Protein AF-A0A7S2U0N6-F1 (afdb_monomer_lite)

Structure (mmCIF, N/CA/C/O backbone):
data_AF-A0A7S2U0N6-F1
#
_entry.id   AF-A0A7S2U0N6-F1
#
loop_
_atom_site.group_PDB
_atom_site.id
_atom_site.type_symbol
_atom_site.label_atom_id
_atom_site.label_alt_id
_atom_site.label_comp_id
_atom_site.label_asym_id
_atom_site.label_entity_id
_atom_site.label_seq_id
_atom_site.pdbx_PDB_ins_code
_atom_site.Cartn_x
_atom_site.Cartn_y
_atom_site.Cartn_z
_atom_site.occupancy
_atom_site.B_iso_or_equiv
_atom_site.auth_seq_id
_atom_site.auth_comp_id
_atom_site.auth_asym_id
_atom_site.auth_atom_id
_atom_site.pdbx_PDB_model_num
ATOM 1 N N . MET A 1 1 ? 0.070 28.328 -11.092 1.00 42.81 1 MET A N 1
ATOM 2 C CA . MET A 1 1 ? -1.339 28.151 -11.495 1.00 42.81 1 MET A CA 1
ATOM 3 C C . MET A 1 1 ? -1.601 26.662 -11.380 1.00 42.81 1 MET A C 1
ATOM 5 O O . MET A 1 1 ? -0.904 25.916 -12.048 1.00 42.81 1 MET A O 1
ATOM 9 N N . PHE A 1 2 ? -2.421 26.219 -10.424 1.00 44.59 2 PHE A N 1
ATOM 10 C CA . PHE A 1 2 ? -2.724 24.791 -10.281 1.00 44.59 2 PHE A CA 1
ATOM 11 C C . PHE A 1 2 ? -3.705 24.404 -11.387 1.00 44.59 2 PHE A C 1
ATOM 13 O O . PHE A 1 2 ? -4.768 25.014 -11.491 1.00 44.59 2 PHE A O 1
ATOM 20 N N . ASP A 1 3 ? -3.336 23.441 -12.229 1.00 50.06 3 ASP A N 1
ATOM 21 C CA . ASP A 1 3 ? -4.208 22.964 -13.302 1.00 50.06 3 ASP A CA 1
ATOM 22 C C . ASP A 1 3 ? -5.457 22.307 -12.710 1.00 50.06 3 ASP A C 1
ATOM 24 O O . ASP A 1 3 ? -5.373 21.581 -11.717 1.00 50.06 3 ASP A O 1
ATOM 28 N N . LEU A 1 4 ? -6.621 22.524 -13.327 1.00 46.44 4 LEU A N 1
ATOM 29 C CA . LEU A 1 4 ? -7.905 21.965 -12.877 1.00 46.44 4 LEU A CA 1
ATOM 30 C C . LEU A 1 4 ? -7.845 20.447 -12.634 1.00 46.44 4 LEU A C 1
ATOM 32 O O . LEU A 1 4 ? -8.459 19.953 -11.694 1.00 46.44 4 LEU A O 1
ATOM 36 N N . ILE A 1 5 ? -7.053 19.732 -13.438 1.00 53.03 5 ILE 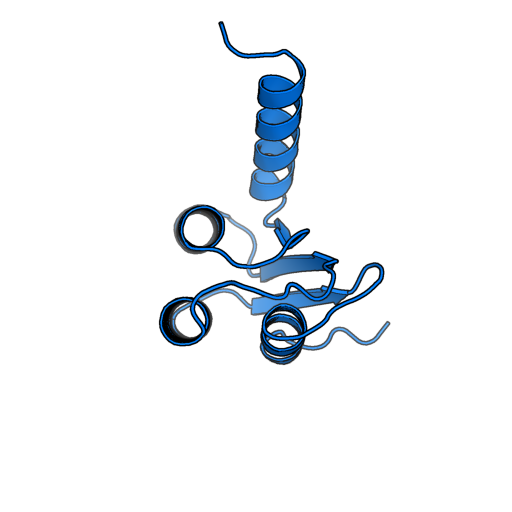A N 1
ATOM 37 C CA . ILE A 1 5 ? -6.815 18.287 -13.314 1.00 53.03 5 ILE A CA 1
ATOM 38 C C . ILE A 1 5 ? -6.153 17.957 -11.969 1.00 53.03 5 ILE A C 1
ATOM 40 O O . ILE A 1 5 ? -6.567 17.021 -11.288 1.00 53.03 5 ILE A O 1
ATOM 44 N N . SER A 1 6 ? -5.173 18.761 -11.542 1.00 48.31 6 SER A N 1
ATOM 45 C CA . SER A 1 6 ? -4.496 18.575 -10.255 1.00 48.31 6 SER A CA 1
ATOM 46 C C . SER A 1 6 ? -5.445 18.800 -9.075 1.00 48.31 6 SER A C 1
ATOM 48 O O . SER A 1 6 ? -5.449 18.011 -8.137 1.00 48.31 6 SER A O 1
ATOM 50 N N . ILE A 1 7 ? -6.328 19.801 -9.154 1.00 51.72 7 ILE A N 1
ATOM 51 C CA . ILE A 1 7 ? -7.337 20.070 -8.116 1.00 51.72 7 ILE A CA 1
ATOM 52 C C . ILE A 1 7 ? -8.352 18.922 -8.036 1.00 51.72 7 ILE A C 1
ATOM 54 O O . ILE A 1 7 ? -8.732 18.505 -6.942 1.00 51.72 7 ILE A O 1
ATOM 58 N N . GLN A 1 8 ? -8.765 18.381 -9.183 1.00 50.00 8 GLN A N 1
ATOM 59 C CA . GLN A 1 8 ? -9.722 17.278 -9.253 1.00 50.00 8 GLN A CA 1
ATOM 60 C C . GLN A 1 8 ? -9.142 15.974 -8.680 1.00 50.00 8 GLN A C 1
ATOM 62 O O . GLN A 1 8 ? -9.835 15.278 -7.937 1.00 50.00 8 GLN A O 1
ATOM 67 N N . MET A 1 9 ? -7.862 15.684 -8.949 1.00 54.88 9 MET A N 1
ATOM 68 C CA . MET A 1 9 ? -7.141 14.552 -8.351 1.00 54.88 9 MET A CA 1
ATOM 69 C C . MET A 1 9 ? -7.026 14.687 -6.828 1.00 54.88 9 MET A C 1
ATOM 71 O O . MET A 1 9 ? -7.330 13.741 -6.107 1.00 54.88 9 MET A O 1
ATOM 75 N N . TRP A 1 10 ? -6.684 15.876 -6.323 1.00 57.47 10 TRP A N 1
ATOM 76 C CA . TRP A 1 10 ? -6.591 16.120 -4.878 1.00 57.47 10 TRP A CA 1
ATOM 77 C C . TRP A 1 10 ? -7.936 15.944 -4.166 1.00 57.47 10 TRP A C 1
ATOM 79 O O . TRP A 1 10 ? -7.991 15.375 -3.074 1.00 57.47 10 TRP A O 1
ATOM 89 N N . PHE A 1 11 ? -9.033 16.399 -4.780 1.00 54.53 11 PHE A N 1
ATOM 90 C CA . PHE A 1 11 ? -10.378 16.220 -4.228 1.00 54.53 11 PHE A CA 1
ATOM 91 C C . PHE A 1 11 ? -10.783 14.744 -4.175 1.00 54.53 11 PHE A C 1
ATOM 93 O O . PHE A 1 11 ? -11.332 14.286 -3.172 1.00 54.53 11 PHE A O 1
ATOM 100 N N . HIS A 1 12 ? -10.489 13.998 -5.240 1.00 58.28 12 HIS A N 1
ATOM 101 C CA . HIS A 1 12 ? -10.751 12.565 -5.319 1.00 58.28 12 HIS A CA 1
ATOM 102 C C . HIS A 1 12 ? -9.992 11.799 -4.225 1.00 58.28 12 HIS A C 1
ATOM 104 O O . HIS A 1 12 ? -10.604 11.040 -3.471 1.00 58.28 12 HIS A O 1
ATOM 110 N N . ASP A 1 13 ? -8.695 12.073 -4.066 1.00 60.97 13 ASP A N 1
ATOM 111 C CA . ASP A 1 13 ? -7.861 11.441 -3.041 1.00 60.97 13 ASP A CA 1
ATOM 112 C C . ASP A 1 13 ? -8.336 11.787 -1.622 1.00 60.97 13 ASP A C 1
ATOM 114 O O . ASP A 1 13 ? -8.395 10.913 -0.756 1.00 60.97 13 ASP A O 1
ATOM 118 N N . SER A 1 14 ? -8.774 13.030 -1.396 1.00 61.75 14 SER A N 1
ATOM 119 C CA . SER A 1 14 ? -9.311 13.478 -0.102 1.00 61.75 14 SER A CA 1
ATOM 120 C C . SER A 1 14 ? -10.573 12.704 0.304 1.00 61.75 14 SER A C 1
ATOM 122 O O . SER A 1 14 ? -10.657 12.191 1.421 1.00 61.75 14 SER A O 1
ATOM 124 N N . ILE A 1 15 ? -11.534 12.543 -0.614 1.00 61.84 15 ILE A N 1
ATOM 125 C CA . ILE A 1 15 ? -12.791 11.806 -0.369 1.00 61.84 15 ILE A CA 1
ATOM 126 C C . ILE A 1 15 ? -12.519 10.324 -0.066 1.00 61.84 15 ILE A C 1
ATOM 128 O O . ILE A 1 15 ? -13.201 9.690 0.743 1.00 61.84 15 ILE A O 1
ATOM 132 N N . ILE A 1 16 ? -11.519 9.744 -0.723 1.00 62.47 16 ILE A N 1
ATOM 133 C CA . ILE A 1 16 ? -11.139 8.339 -0.557 1.00 62.47 16 ILE A CA 1
ATOM 134 C C . ILE A 1 16 ? -10.483 8.112 0.808 1.00 62.47 16 ILE A C 1
ATOM 136 O O . ILE A 1 16 ? -10.812 7.136 1.494 1.00 62.47 16 ILE A O 1
ATOM 140 N N . ILE A 1 17 ? -9.622 9.035 1.236 1.00 73.12 17 ILE A N 1
ATOM 141 C CA . ILE A 1 17 ? -9.015 9.015 2.568 1.00 73.12 17 ILE A CA 1
ATOM 142 C C . ILE A 1 17 ? -10.104 9.119 3.648 1.00 73.12 17 ILE A C 1
ATOM 144 O O . ILE A 1 17 ? -10.092 8.343 4.604 1.00 73.12 17 ILE A O 1
ATOM 148 N N . GLU A 1 18 ? -11.123 9.967 3.484 1.00 69.56 18 GLU A N 1
ATOM 149 C CA . GLU A 1 18 ? -12.257 10.012 4.427 1.00 69.56 18 GLU A CA 1
ATOM 150 C C . GLU A 1 18 ? -12.974 8.656 4.558 1.00 69.56 18 GLU A C 1
ATOM 152 O O . GLU A 1 18 ? -13.405 8.265 5.646 1.00 69.56 18 GLU A O 1
ATOM 157 N N . ARG A 1 19 ? -13.019 7.867 3.479 1.00 77.44 19 ARG A N 1
ATOM 158 C CA . ARG A 1 19 ? -13.567 6.498 3.470 1.00 77.44 19 ARG A CA 1
ATOM 159 C C . ARG A 1 19 ? -12.579 5.427 3.938 1.00 77.44 19 ARG A C 1
ATOM 161 O O . ARG A 1 19 ? -12.859 4.237 3.807 1.00 77.44 19 ARG A O 1
ATOM 168 N N . SER A 1 20 ? -11.437 5.815 4.508 1.00 86.56 20 SER A N 1
ATOM 169 C 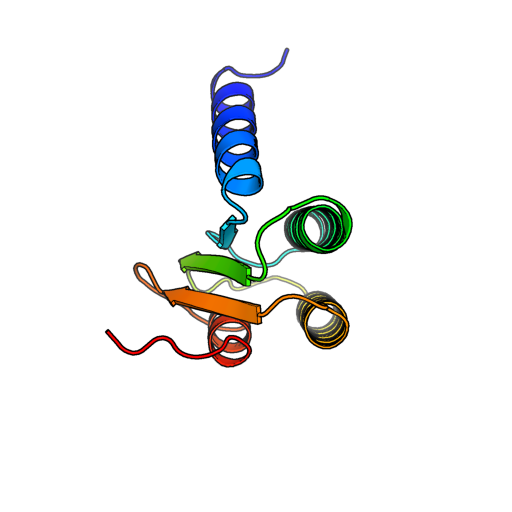CA . SER A 1 20 ? -10.353 4.905 4.918 1.00 86.56 20 SER A CA 1
ATOM 170 C C . SER A 1 20 ? -9.890 3.989 3.795 1.00 86.56 20 SER A C 1
ATOM 172 O O . SER A 1 20 ? -9.657 2.796 3.992 1.00 86.56 20 SER A O 1
ATOM 174 N N . SER A 1 21 ? -9.817 4.556 2.600 1.00 89.31 21 SER A N 1
ATOM 175 C CA . SER A 1 21 ? -9.371 3.870 1.402 1.00 89.31 21 SER A CA 1
ATOM 176 C C . SER A 1 21 ? -8.101 4.535 0.868 1.00 89.31 21 SER A C 1
ATOM 178 O O . SER A 1 21 ? -7.833 5.698 1.159 1.00 89.31 21 SER A O 1
ATOM 180 N N . ILE A 1 22 ? -7.300 3.790 0.113 1.00 88.62 22 ILE A N 1
ATOM 181 C CA . ILE A 1 22 ? -6.111 4.260 -0.601 1.00 88.62 22 ILE A CA 1
ATOM 182 C C . ILE A 1 22 ? -6.118 3.579 -1.971 1.00 88.62 22 ILE A C 1
ATOM 184 O O . ILE A 1 22 ? -6.228 2.356 -2.049 1.00 88.62 22 ILE A O 1
ATOM 188 N N . PHE A 1 23 ? -5.997 4.349 -3.052 1.00 85.62 23 PHE A N 1
ATOM 189 C CA . PHE A 1 23 ? -5.781 3.792 -4.388 1.00 85.62 23 PHE A CA 1
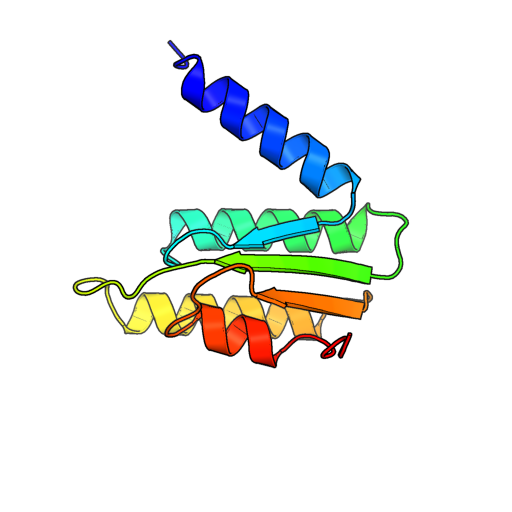ATOM 190 C C . PHE A 1 23 ? -4.285 3.738 -4.686 1.00 85.62 23 PHE A C 1
ATOM 192 O O . PHE A 1 23 ? -3.588 4.746 -4.584 1.00 85.62 23 PHE A O 1
ATOM 199 N N . VAL A 1 24 ? -3.818 2.554 -5.068 1.00 85.38 24 VAL A N 1
ATOM 200 C CA . VAL A 1 24 ? -2.477 2.273 -5.577 1.00 85.38 24 VAL A CA 1
ATOM 201 C C . VAL A 1 24 ? -2.629 2.049 -7.076 1.00 85.38 24 VAL A C 1
ATOM 203 O O . VAL A 1 24 ? -2.888 0.929 -7.500 1.00 85.38 24 VAL A O 1
ATOM 206 N N . SER A 1 25 ? -2.584 3.131 -7.855 1.00 76.00 25 SER A N 1
ATOM 207 C CA . SER A 1 25 ? -2.972 3.149 -9.275 1.00 76.00 25 SER A CA 1
ATOM 208 C C . SER A 1 25 ? -1.786 3.213 -10.256 1.00 76.00 25 SER A C 1
ATOM 210 O O . SER A 1 25 ? -1.978 3.413 -11.454 1.00 76.00 25 SER A O 1
ATOM 212 N N . SER A 1 26 ? -0.554 3.166 -9.750 1.00 70.25 26 SER A N 1
ATOM 213 C CA . SER A 1 26 ? 0.664 3.417 -10.524 1.00 70.25 26 SER A CA 1
ATOM 214 C C . SER A 1 26 ? 1.865 2.707 -9.903 1.00 70.25 26 SER A C 1
ATOM 216 O O . SER A 1 26 ? 1.801 2.223 -8.772 1.00 70.25 26 SER A O 1
ATOM 218 N N . TYR A 1 27 ? 2.977 2.701 -10.635 1.00 70.12 27 TYR A N 1
ATOM 219 C CA . TYR A 1 27 ? 4.283 2.271 -10.147 1.00 70.12 27 TYR A CA 1
ATOM 220 C C . TYR A 1 27 ? 4.712 3.060 -8.898 1.00 70.12 27 TYR A C 1
ATOM 222 O O . TYR A 1 27 ? 4.435 4.255 -8.752 1.00 70.12 27 TYR A O 1
ATOM 230 N N . ILE A 1 28 ? 5.423 2.382 -8.001 1.00 73.75 28 ILE A N 1
ATOM 231 C CA . ILE A 1 28 ? 5.805 2.902 -6.685 1.00 73.75 28 ILE A CA 1
ATOM 232 C C . ILE A 1 28 ? 7.168 3.591 -6.779 1.00 73.75 28 ILE A C 1
ATOM 234 O O . ILE A 1 28 ? 8.203 3.026 -6.433 1.00 73.75 28 ILE A O 1
ATOM 238 N N . ASN A 1 29 ? 7.171 4.834 -7.265 1.00 76.81 29 ASN A N 1
ATOM 239 C CA . ASN A 1 29 ? 8.358 5.688 -7.192 1.00 76.81 29 ASN A CA 1
ATOM 240 C C . ASN A 1 29 ? 8.452 6.424 -5.856 1.00 76.81 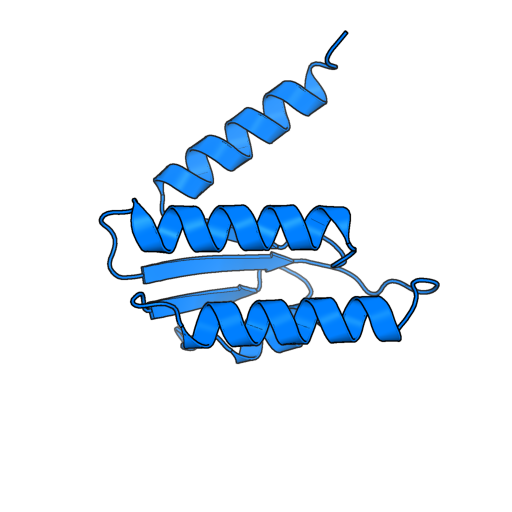29 ASN A C 1
ATOM 242 O O . ASN A 1 29 ? 7.537 6.381 -5.035 1.00 76.81 29 ASN A O 1
ATOM 246 N N . ASP A 1 30 ? 9.546 7.149 -5.647 1.00 81.19 30 ASP A N 1
ATOM 247 C CA . ASP A 1 30 ? 9.828 7.825 -4.379 1.00 81.19 30 ASP A CA 1
ATOM 248 C C . ASP A 1 30 ? 8.738 8.828 -3.966 1.00 81.19 30 ASP A C 1
ATOM 250 O O . ASP A 1 30 ? 8.293 8.847 -2.817 1.00 81.19 30 ASP A O 1
ATOM 254 N N . THR A 1 31 ? 8.256 9.643 -4.908 1.00 83.31 31 THR A N 1
ATOM 255 C CA . THR A 1 31 ? 7.205 10.633 -4.641 1.00 83.31 31 THR A CA 1
ATOM 256 C C . THR A 1 31 ? 5.887 9.959 -4.275 1.00 83.31 31 THR A C 1
ATOM 258 O O . THR A 1 31 ? 5.255 10.335 -3.286 1.00 83.31 31 THR A O 1
ATOM 261 N N . TYR A 1 32 ? 5.485 8.944 -5.038 1.00 81.06 32 TYR A N 1
ATOM 262 C CA . TYR A 1 32 ? 4.238 8.229 -4.810 1.00 81.06 32 TYR A CA 1
ATOM 263 C C . TYR A 1 32 ? 4.287 7.399 -3.525 1.00 81.06 32 TYR A C 1
ATOM 265 O O . TYR A 1 32 ? 3.330 7.395 -2.757 1.00 81.06 32 TYR A O 1
ATOM 273 N N . SER A 1 33 ? 5.438 6.798 -3.219 1.00 85.19 33 SER A N 1
ATOM 274 C CA . SER A 1 33 ? 5.684 6.082 -1.962 1.00 85.19 33 SER A CA 1
ATOM 275 C C . SER A 1 33 ? 5.458 6.983 -0.757 1.00 85.19 33 SER A C 1
ATOM 277 O O . SER A 1 33 ? 4.685 6.644 0.134 1.00 85.19 33 SER A O 1
ATOM 279 N N . ARG A 1 34 ? 6.053 8.182 -0.750 1.00 86.81 34 ARG A N 1
ATOM 280 C CA . ARG A 1 34 ? 5.872 9.147 0.348 1.00 86.81 34 ARG A CA 1
ATOM 281 C C . ARG A 1 34 ? 4.412 9.560 0.517 1.00 86.81 34 ARG A C 1
ATOM 283 O O . ARG A 1 34 ? 3.955 9.717 1.650 1.00 86.81 34 ARG A O 1
ATOM 290 N N . PHE A 1 35 ? 3.679 9.709 -0.586 1.00 85.94 35 PHE A N 1
ATOM 291 C CA . PHE A 1 35 ? 2.244 9.981 -0.548 1.00 85.94 35 PHE A CA 1
ATOM 292 C C . PHE A 1 35 ? 1.463 8.814 0.076 1.00 85.94 35 PHE A C 1
ATOM 294 O O . PHE A 1 35 ? 0.691 9.025 1.013 1.00 85.94 35 PHE A O 1
ATOM 301 N N . LEU A 1 36 ? 1.726 7.577 -0.357 1.00 86.75 36 LEU A N 1
ATOM 302 C CA . LEU A 1 36 ? 1.111 6.374 0.211 1.00 86.75 36 LEU A CA 1
ATOM 303 C C . LEU A 1 36 ? 1.413 6.226 1.709 1.00 86.75 36 LEU A C 1
ATOM 305 O O . LEU A 1 36 ? 0.501 5.948 2.488 1.00 86.75 36 LEU A O 1
ATOM 309 N N . PHE A 1 37 ? 2.658 6.467 2.131 1.00 90.00 37 PHE A N 1
ATOM 310 C CA . PHE A 1 37 ? 3.061 6.400 3.541 1.00 90.00 37 PHE A CA 1
ATOM 311 C C . PHE A 1 37 ? 2.320 7.441 4.372 1.00 90.00 37 PHE A C 1
ATOM 313 O O . PHE A 1 37 ? 1.787 7.121 5.433 1.00 90.00 37 PHE A O 1
ATOM 320 N N . SER A 1 38 ? 2.233 8.673 3.868 1.00 89.25 38 SER A N 1
ATOM 321 C CA . SER A 1 38 ? 1.538 9.768 4.550 1.00 89.25 38 SER A CA 1
ATOM 322 C C . SER A 1 38 ? 0.056 9.450 4.740 1.00 89.25 38 SER A C 1
ATOM 324 O O . SER A 1 38 ? -0.468 9.610 5.843 1.00 89.25 38 SER A O 1
ATOM 326 N N . ASN A 1 39 ? -0.603 8.913 3.710 1.00 89.00 39 ASN A N 1
ATOM 327 C CA . ASN A 1 39 ? -2.005 8.505 3.790 1.00 89.00 39 ASN A CA 1
ATOM 328 C C . ASN A 1 39 ? -2.203 7.344 4.767 1.00 89.00 39 ASN A C 1
ATOM 330 O O . ASN A 1 39 ? -3.119 7.377 5.586 1.00 89.00 39 ASN A O 1
ATOM 334 N N . LEU A 1 40 ? -1.329 6.336 4.734 1.00 89.88 40 LEU A N 1
ATOM 335 C CA . LEU A 1 40 ? -1.392 5.203 5.654 1.00 89.88 40 LEU A CA 1
ATOM 336 C C . LEU A 1 40 ? -1.217 5.650 7.112 1.00 89.88 40 LEU A C 1
ATOM 338 O O . LEU A 1 40 ? -1.979 5.223 7.980 1.00 89.88 40 LEU A O 1
ATOM 342 N N . ILE A 1 41 ? -0.251 6.527 7.391 1.00 90.88 41 ILE A N 1
ATOM 343 C CA . ILE A 1 41 ? -0.022 7.087 8.730 1.00 90.88 41 ILE A CA 1
ATOM 344 C C . ILE A 1 41 ? -1.236 7.910 9.173 1.00 90.88 41 ILE A C 1
ATOM 346 O O . ILE A 1 41 ? -1.752 7.699 10.272 1.00 90.88 41 ILE A O 1
ATOM 350 N N . TYR A 1 42 ? -1.741 8.792 8.306 1.00 90.38 42 TYR A N 1
ATOM 351 C CA . TYR A 1 42 ? -2.930 9.593 8.583 1.00 90.38 42 TYR A CA 1
ATOM 352 C C . TYR A 1 42 ? -4.128 8.708 8.946 1.00 90.38 42 TYR A C 1
ATOM 354 O O . TYR A 1 42 ? -4.755 8.896 9.989 1.00 90.38 42 TYR A O 1
ATOM 362 N N . LEU A 1 43 ? -4.421 7.693 8.132 1.00 90.69 43 LEU A N 1
ATOM 363 C CA . LEU A 1 43 ? -5.537 6.784 8.375 1.00 90.69 43 LEU A CA 1
ATOM 364 C C . LEU A 1 43 ? -5.351 5.960 9.647 1.00 90.69 43 LEU A C 1
ATOM 366 O O . LEU A 1 43 ? -6.325 5.711 10.358 1.00 90.69 43 LEU A O 1
ATOM 370 N N . ASN A 1 44 ? -4.123 5.558 9.967 1.00 89.12 44 ASN A N 1
ATOM 371 C CA . ASN A 1 44 ? -3.828 4.855 11.210 1.00 89.12 44 ASN A CA 1
ATOM 372 C C . ASN A 1 44 ? -4.119 5.699 12.454 1.00 89.12 44 ASN A C 1
ATOM 374 O O . ASN A 1 44 ? -4.644 5.163 13.428 1.00 89.12 44 ASN A O 1
ATOM 378 N N . ILE A 1 45 ? -3.811 6.995 12.412 1.00 89.50 45 ILE A N 1
ATOM 379 C CA . ILE A 1 45 ? -3.957 7.896 13.562 1.00 89.50 45 ILE A CA 1
ATOM 380 C C . ILE A 1 45 ? -5.385 8.442 13.675 1.00 89.50 45 ILE A C 1
ATOM 382 O O . ILE A 1 45 ? -5.946 8.463 14.768 1.00 89.50 45 ILE A O 1
ATOM 386 N N . PHE A 1 46 ? -5.975 8.887 12.563 1.00 88.25 46 PHE A N 1
ATOM 387 C CA . PHE A 1 46 ? -7.161 9.748 12.594 1.00 88.25 46 PHE A CA 1
ATOM 388 C C . PHE A 1 46 ? -8.454 9.079 12.138 1.00 88.25 46 PHE A C 1
ATOM 390 O O . PHE A 1 46 ? -9.534 9.501 12.557 1.00 88.25 46 PHE A O 1
ATOM 397 N N . SER A 1 47 ? -8.396 8.046 11.291 1.00 86.75 47 SER A N 1
ATOM 398 C CA . SER A 1 47 ? -9.634 7.398 10.849 1.00 86.75 47 SER A CA 1
ATOM 399 C C . SER A 1 47 ? -10.315 6.673 12.019 1.00 86.75 47 SER A C 1
ATOM 401 O O . SER A 1 47 ? -9.660 6.095 12.888 1.00 86.75 47 SER A O 1
ATOM 403 N N . LYS A 1 48 ? -11.649 6.653 12.025 1.00 87.81 48 LYS A N 1
ATOM 404 C CA . LYS A 1 48 ? -12.443 5.894 13.007 1.00 87.81 48 LYS A CA 1
ATOM 405 C C . LYS A 1 48 ? -12.655 4.432 12.607 1.00 87.81 48 LYS A C 1
ATOM 407 O O . LYS A 1 48 ? -13.049 3.624 13.442 1.00 87.81 48 LYS A O 1
ATOM 412 N N . ASN A 1 49 ? -12.385 4.079 11.350 1.00 88.56 49 ASN A N 1
ATOM 413 C CA . ASN A 1 49 ? -12.581 2.721 10.854 1.00 88.56 49 ASN A CA 1
ATOM 414 C C . ASN A 1 49 ? -11.498 1.789 11.406 1.00 88.56 49 ASN A C 1
ATOM 416 O O . ASN A 1 49 ? -10.334 2.170 11.518 1.00 88.56 49 ASN A O 1
ATOM 420 N N . ASN A 1 50 ? -11.858 0.547 11.717 1.00 89.75 50 ASN A N 1
ATOM 421 C CA . ASN A 1 50 ? -10.910 -0.473 12.179 1.00 89.75 50 ASN A CA 1
ATOM 422 C C . ASN A 1 50 ? -10.148 -1.157 11.029 1.00 89.75 50 ASN A C 1
ATOM 424 O O . ASN A 1 50 ? -9.344 -2.056 11.275 1.00 89.75 50 ASN A O 1
ATOM 428 N N . TYR A 1 51 ? -10.398 -0.741 9.786 1.00 90.94 51 TYR A N 1
ATOM 429 C CA . TYR A 1 51 ? -9.705 -1.221 8.601 1.00 90.94 51 TYR A CA 1
ATOM 430 C C . TYR A 1 51 ? -9.306 -0.073 7.671 1.00 90.94 51 TYR A C 1
ATOM 432 O O . TYR A 1 51 ? -9.900 1.008 7.702 1.00 90.94 51 TYR A O 1
ATOM 440 N N . ILE A 1 52 ? -8.310 -0.342 6.830 1.00 91.69 52 ILE A N 1
ATOM 441 C CA . ILE A 1 52 ? -7.897 0.482 5.695 1.00 91.69 52 ILE A CA 1
ATOM 442 C C . ILE A 1 52 ? -8.012 -0.380 4.442 1.00 91.69 52 ILE A C 1
ATOM 444 O O . ILE A 1 52 ? -7.562 -1.526 4.432 1.00 91.69 52 ILE A O 1
ATOM 448 N N . THR A 1 53 ? -8.634 0.159 3.399 1.00 91.38 53 THR A N 1
ATOM 449 C CA . THR A 1 53 ? -8.834 -0.552 2.133 1.00 91.38 53 THR A CA 1
ATOM 450 C C . THR A 1 53 ? -7.871 -0.041 1.077 1.00 91.38 53 THR A C 1
ATOM 452 O O . THR A 1 53 ? -7.857 1.146 0.779 1.00 91.38 53 THR A O 1
ATOM 455 N N . PHE A 1 54 ? -7.098 -0.933 0.482 1.00 89.69 54 PHE A N 1
ATOM 456 C CA . PHE A 1 54 ? -6.234 -0.652 -0.649 1.00 89.69 54 PHE A CA 1
ATOM 457 C C . PHE A 1 54 ? -6.887 -1.151 -1.933 1.00 89.69 54 PHE A C 1
ATOM 459 O O . PHE A 1 54 ? -7.210 -2.332 -2.052 1.00 89.69 54 PHE A O 1
ATOM 466 N N . PHE A 1 55 ? -7.053 -0.255 -2.898 1.00 88.38 55 PHE A N 1
ATOM 467 C CA . PHE A 1 55 ? -7.475 -0.584 -4.255 1.00 88.38 55 PHE A CA 1
ATOM 468 C C . PHE A 1 55 ? -6.254 -0.575 -5.162 1.00 88.38 55 PHE A C 1
ATOM 470 O O . PHE A 1 55 ? -5.591 0.449 -5.286 1.00 88.38 55 PHE A O 1
ATOM 477 N N . LEU A 1 56 ? -5.936 -1.715 -5.759 1.00 87.94 56 LEU A N 1
ATOM 478 C CA . LEU A 1 56 ? -4.683 -1.949 -6.463 1.00 87.94 56 LEU A CA 1
ATOM 479 C C . LEU A 1 56 ? -4.930 -2.026 -7.963 1.00 87.94 56 LEU A C 1
ATOM 481 O O . LEU A 1 56 ? -5.749 -2.822 -8.418 1.00 87.94 56 LEU A O 1
ATOM 485 N N . ASN A 1 57 ? -4.210 -1.211 -8.716 1.00 84.62 57 ASN A N 1
ATOM 486 C CA . ASN A 1 57 ? -4.194 -1.217 -10.166 1.00 84.62 57 ASN A CA 1
ATOM 487 C C . ASN A 1 57 ? -2.852 -0.650 -10.636 1.00 84.62 57 ASN A C 1
ATOM 489 O O . ASN A 1 57 ? -2.571 0.514 -10.412 1.00 84.62 57 ASN A O 1
ATOM 493 N N . GLY A 1 58 ? -2.000 -1.408 -11.301 1.00 75.88 58 GLY A N 1
ATOM 494 C CA . GLY A 1 58 ? -0.817 -0.810 -11.906 1.00 75.88 58 GLY A CA 1
ATOM 495 C C . GLY A 1 58 ? -0.068 -1.762 -12.811 1.00 75.88 58 GLY A C 1
ATOM 496 O O . GLY A 1 58 ? -0.113 -2.979 -12.637 1.00 75.88 58 GLY A O 1
ATOM 497 N N . GLY A 1 59 ? 0.574 -1.168 -13.814 1.00 70.06 59 GLY A N 1
ATOM 498 C CA . GLY A 1 59 ? 1.350 -1.867 -14.831 1.00 70.06 59 GLY A CA 1
ATOM 499 C C . GLY A 1 59 ? 2.814 -2.051 -14.446 1.00 70.06 59 GLY A C 1
ATOM 500 O O . GLY A 1 59 ? 3.314 -1.404 -13.523 1.00 70.06 59 GLY A O 1
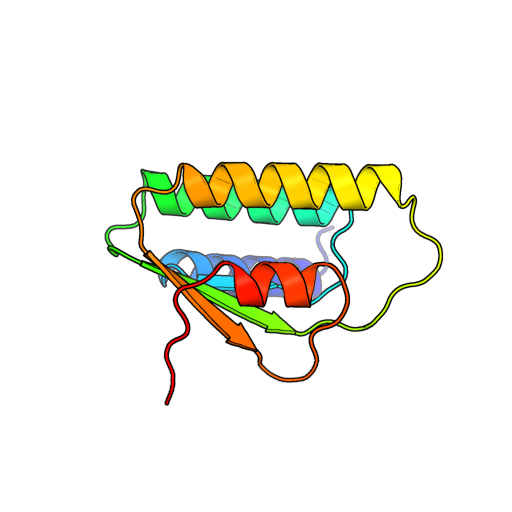ATOM 501 N N . GLU A 1 60 ? 3.495 -2.911 -15.201 1.00 68.69 60 GLU A N 1
ATOM 502 C CA . GLU A 1 60 ? 4.953 -3.031 -15.172 1.00 68.69 60 GLU A CA 1
ATOM 503 C C . GLU A 1 60 ? 5.604 -1.689 -15.519 1.00 68.69 60 GLU A C 1
ATOM 505 O O . GLU A 1 60 ? 5.115 -0.931 -16.366 1.00 68.69 60 GLU A O 1
ATOM 510 N N . LYS A 1 61 ? 6.728 -1.390 -14.865 1.00 68.06 61 LYS A N 1
ATOM 511 C CA . LYS A 1 61 ? 7.555 -0.248 -15.241 1.00 68.06 61 LYS A CA 1
ATOM 512 C C . LYS A 1 61 ? 9.029 -0.616 -15.252 1.00 68.06 61 LYS A C 1
ATOM 514 O O . LYS A 1 61 ? 9.637 -0.865 -14.209 1.00 68.06 61 LYS A O 1
ATOM 519 N N . ASP A 1 62 ? 9.602 -0.506 -16.442 1.00 62.16 62 ASP A N 1
ATOM 520 C CA . ASP A 1 62 ? 11.035 -0.604 -16.671 1.00 62.16 62 ASP A CA 1
ATOM 521 C C . ASP A 1 62 ? 11.745 0.734 -16.403 1.00 62.16 62 ASP A C 1
ATOM 523 O O . ASP A 1 62 ? 11.210 1.818 -16.650 1.00 62.16 62 ASP A O 1
ATOM 527 N N . GLY A 1 63 ? 12.985 0.661 -15.909 1.00 66.81 63 GLY A N 1
ATOM 528 C CA . GLY A 1 63 ? 13.917 1.797 -15.886 1.00 66.81 63 GLY A CA 1
ATOM 529 C C . GLY A 1 63 ? 14.039 2.590 -14.578 1.00 66.81 63 GLY A C 1
ATOM 530 O O . GLY A 1 63 ? 14.816 3.542 -14.537 1.00 66.81 63 GLY A O 1
ATOM 531 N N . GLU A 1 64 ? 13.339 2.222 -13.499 1.00 69.44 64 GLU A N 1
ATOM 532 C CA . GLU A 1 64 ? 13.588 2.799 -12.164 1.00 69.44 64 GLU A CA 1
ATOM 533 C C . GLU A 1 64 ? 14.637 2.024 -11.356 1.00 69.44 64 GLU A C 1
ATOM 535 O O . GLU A 1 64 ? 14.841 0.824 -11.540 1.00 69.44 64 GLU A O 1
ATOM 540 N N . ASN A 1 65 ? 15.307 2.725 -10.433 1.00 81.38 65 ASN A N 1
ATOM 541 C CA . ASN A 1 65 ? 16.331 2.140 -9.571 1.00 81.38 65 ASN A CA 1
ATOM 542 C C . ASN A 1 65 ? 15.719 1.068 -8.652 1.00 81.38 65 ASN A C 1
ATOM 544 O O . ASN A 1 65 ? 14.952 1.379 -7.738 1.00 81.38 65 ASN A O 1
ATOM 548 N N . GLN A 1 66 ? 16.110 -0.188 -8.874 1.00 81.25 66 GLN A N 1
ATOM 549 C CA . GLN A 1 66 ? 15.631 -1.348 -8.120 1.00 81.25 66 GLN A CA 1
ATOM 550 C C . GLN A 1 66 ? 15.875 -1.224 -6.609 1.00 81.25 66 GLN A C 1
ATOM 552 O O . GLN A 1 66 ? 15.032 -1.645 -5.822 1.00 81.25 66 GLN A O 1
ATOM 557 N N . ILE A 1 67 ? 16.982 -0.600 -6.187 1.00 85.69 67 ILE A N 1
ATOM 558 C CA . ILE A 1 67 ? 17.304 -0.415 -4.762 1.00 85.69 67 ILE A CA 1
ATOM 559 C C . ILE A 1 67 ? 16.285 0.521 -4.106 1.00 85.69 67 ILE A C 1
ATOM 561 O O . ILE A 1 67 ? 15.782 0.240 -3.021 1.00 85.69 67 ILE A O 1
ATOM 565 N N . THR A 1 68 ? 15.950 1.625 -4.773 1.00 82.88 68 THR A N 1
ATOM 566 C CA . THR A 1 68 ? 14.954 2.582 -4.277 1.00 82.88 68 THR A CA 1
ATOM 567 C C . THR A 1 68 ? 13.572 1.938 -4.189 1.00 82.88 68 THR A C 1
ATOM 569 O O . THR A 1 68 ? 12.914 2.053 -3.157 1.00 82.88 68 THR A O 1
ATOM 572 N N . ARG A 1 69 ? 13.159 1.201 -5.230 1.00 81.50 69 ARG A N 1
ATOM 573 C CA . ARG A 1 69 ? 11.889 0.455 -5.244 1.00 81.50 69 ARG A CA 1
ATOM 574 C C . ARG A 1 69 ? 11.807 -0.537 -4.081 1.00 81.50 69 ARG A C 1
ATOM 576 O O . ARG A 1 69 ? 10.828 -0.531 -3.338 1.00 81.50 69 ARG A O 1
ATOM 583 N N . PHE A 1 70 ? 12.868 -1.316 -3.867 1.00 84.94 70 PHE A N 1
ATOM 584 C CA . PHE A 1 70 ? 12.949 -2.276 -2.768 1.00 84.94 70 PHE A CA 1
ATOM 585 C C . PHE A 1 70 ? 12.862 -1.603 -1.391 1.00 84.94 70 PHE A C 1
ATOM 587 O O . PHE A 1 70 ? 12.075 -2.031 -0.550 1.00 84.94 70 PHE A O 1
ATOM 594 N N . ASN A 1 71 ? 13.607 -0.516 -1.166 1.00 87.38 71 ASN A N 1
ATOM 595 C CA . ASN A 1 71 ? 13.561 0.226 0.099 1.00 87.38 71 ASN A CA 1
ATOM 596 C C . ASN A 1 71 ? 12.168 0.809 0.378 1.00 87.38 71 ASN A C 1
ATOM 598 O O . ASN A 1 71 ? 11.699 0.774 1.517 1.00 87.38 71 ASN A O 1
ATOM 602 N N . ASN A 1 72 ? 11.492 1.316 -0.654 1.00 86.81 72 ASN A N 1
ATOM 603 C CA . ASN A 1 72 ? 10.135 1.841 -0.528 1.00 86.81 72 ASN A CA 1
ATOM 604 C C . ASN A 1 72 ? 9.128 0.731 -0.213 1.00 86.81 72 ASN A C 1
ATOM 606 O O . ASN A 1 72 ? 8.292 0.905 0.673 1.00 86.81 72 ASN A O 1
ATOM 610 N N . LEU A 1 73 ? 9.238 -0.428 -0.866 1.00 86.62 73 LEU A N 1
ATOM 611 C CA . LEU A 1 73 ? 8.402 -1.587 -0.559 1.00 86.62 73 LEU A CA 1
ATOM 612 C C . LEU A 1 73 ? 8.627 -2.093 0.874 1.00 86.62 73 LEU A C 1
ATOM 614 O O . LEU A 1 73 ? 7.658 -2.370 1.577 1.00 86.62 73 LEU A O 1
ATOM 618 N N . LEU A 1 74 ? 9.881 -2.178 1.327 1.00 89.06 74 LEU A N 1
ATOM 619 C CA . LEU A 1 74 ? 10.206 -2.597 2.692 1.00 89.06 74 LEU A CA 1
ATOM 620 C C . LEU A 1 74 ? 9.647 -1.611 3.725 1.00 89.06 74 LEU A C 1
ATOM 622 O O . LEU A 1 74 ? 8.991 -2.016 4.679 1.00 89.06 74 LEU A O 1
ATOM 626 N N . THR A 1 75 ? 9.818 -0.310 3.482 1.00 89.75 75 THR A N 1
ATOM 627 C CA . THR A 1 75 ? 9.244 0.742 4.334 1.00 89.75 75 THR A CA 1
ATOM 628 C C . THR A 1 75 ? 7.721 0.629 4.395 1.00 89.75 75 THR A C 1
ATOM 630 O O . THR A 1 75 ? 7.125 0.722 5.467 1.00 89.75 75 THR A O 1
ATOM 633 N N . PHE A 1 76 ? 7.073 0.396 3.252 1.00 87.62 76 PHE A N 1
ATOM 634 C CA . PHE A 1 76 ? 5.631 0.194 3.187 1.00 87.62 76 PHE A CA 1
ATOM 635 C C . PHE A 1 76 ? 5.181 -1.023 4.005 1.00 87.62 76 PHE A C 1
ATOM 637 O O . PHE A 1 76 ? 4.211 -0.940 4.761 1.00 87.62 76 PHE A O 1
ATOM 644 N N . TYR A 1 77 ? 5.899 -2.140 3.871 1.00 88.31 77 TYR A N 1
ATOM 645 C CA . TYR A 1 77 ? 5.648 -3.364 4.623 1.00 88.31 77 TYR A CA 1
ATOM 646 C C . TYR A 1 77 ? 5.746 -3.120 6.133 1.00 88.31 77 TYR A C 1
ATOM 648 O O . TYR A 1 77 ? 4.817 -3.464 6.866 1.00 88.31 77 TYR A O 1
ATOM 656 N N . ASP A 1 78 ? 6.807 -2.457 6.593 1.00 90.06 78 ASP A N 1
ATOM 657 C CA . ASP A 1 78 ? 7.003 -2.138 8.010 1.00 90.06 78 ASP A CA 1
ATOM 658 C C . ASP A 1 78 ? 5.880 -1.247 8.558 1.00 90.06 78 ASP A C 1
ATOM 660 O O . ASP A 1 78 ? 5.366 -1.489 9.653 1.00 90.06 78 ASP A O 1
ATOM 664 N N . LEU A 1 79 ? 5.437 -0.251 7.783 1.00 90.12 79 LEU A N 1
ATOM 665 C CA . LEU A 1 79 ? 4.315 0.611 8.162 1.00 90.12 79 LEU A CA 1
ATOM 666 C C . LEU A 1 79 ? 2.995 -0.161 8.266 1.00 90.12 79 LEU A C 1
ATOM 668 O O . LEU A 1 79 ? 2.197 0.117 9.165 1.00 90.12 79 LEU A O 1
ATOM 672 N N . ILE A 1 80 ? 2.749 -1.129 7.377 1.00 88.31 80 ILE A N 1
ATOM 673 C CA . ILE A 1 80 ? 1.575 -2.002 7.486 1.00 88.31 80 ILE A CA 1
ATOM 674 C C . ILE A 1 80 ? 1.665 -2.879 8.734 1.00 88.31 80 ILE A C 1
ATOM 676 O O . ILE A 1 80 ? 0.685 -2.961 9.469 1.00 88.31 80 ILE A O 1
ATOM 680 N N . GLN A 1 81 ? 2.811 -3.500 9.014 1.00 86.75 81 GLN A N 1
ATOM 681 C CA . GLN A 1 81 ? 2.963 -4.359 10.197 1.00 86.75 81 GLN A CA 1
ATOM 682 C C . GLN A 1 81 ? 2.762 -3.591 11.512 1.00 86.75 81 GLN A C 1
ATOM 684 O O . GLN A 1 81 ? 2.268 -4.141 12.493 1.00 86.75 81 GLN A O 1
ATOM 689 N N . GLN A 1 82 ? 3.100 -2.300 11.533 1.00 89.19 82 GLN A N 1
ATOM 690 C CA . GLN A 1 82 ? 2.857 -1.415 12.676 1.00 89.19 82 GLN A CA 1
ATOM 691 C C . GLN A 1 82 ? 1.424 -0.857 12.724 1.00 89.19 82 GLN A C 1
ATOM 693 O O . GLN A 1 82 ? 1.034 -0.225 13.713 1.00 89.19 82 GLN A O 1
ATOM 698 N N . SER A 1 83 ? 0.626 -1.063 11.674 1.00 88.31 83 SER A N 1
ATOM 699 C CA . SER A 1 83 ? -0.754 -0.596 11.615 1.00 88.31 83 SER A CA 1
ATOM 700 C C . SER A 1 83 ? -1.601 -1.296 12.674 1.00 88.31 83 SER A C 1
ATOM 702 O O . SER A 1 83 ? -1.633 -2.517 12.789 1.00 88.31 83 SER A O 1
ATOM 704 N N . LYS A 1 84 ? -2.373 -0.509 13.428 1.00 86.94 84 LYS A N 1
ATOM 705 C CA . LYS A 1 84 ? -3.374 -1.038 14.373 1.00 86.94 84 LYS A CA 1
ATOM 706 C C . LYS A 1 84 ? -4.686 -1.420 13.683 1.00 86.94 84 LYS A C 1
ATOM 708 O O . LYS A 1 84 ? -5.644 -1.810 14.350 1.00 86.94 84 LYS A O 1
ATOM 713 N N . LYS A 1 85 ? -4.766 -1.234 12.365 1.00 89.88 85 LYS A N 1
ATOM 714 C CA . LYS A 1 85 ? -5.972 -1.409 11.557 1.00 89.88 85 LYS A CA 1
ATOM 715 C C . LYS A 1 85 ? -5.788 -2.594 10.630 1.00 89.88 85 LYS A C 1
ATOM 717 O O . LYS A 1 85 ? -4.700 -2.834 10.123 1.00 89.88 85 LYS A O 1
ATOM 722 N N . LYS A 1 86 ? -6.875 -3.318 10.373 1.00 90.38 86 LYS A N 1
ATOM 723 C CA . LYS A 1 86 ? -6.856 -4.402 9.388 1.00 90.38 86 LYS A CA 1
ATOM 724 C C . LYS A 1 86 ? -6.639 -3.827 7.995 1.00 90.38 86 LYS A C 1
ATOM 726 O O . LYS A 1 86 ? -7.347 -2.902 7.599 1.00 90.38 86 LYS A O 1
ATOM 731 N N . ILE A 1 87 ? -5.704 -4.384 7.242 1.00 90.62 87 ILE A 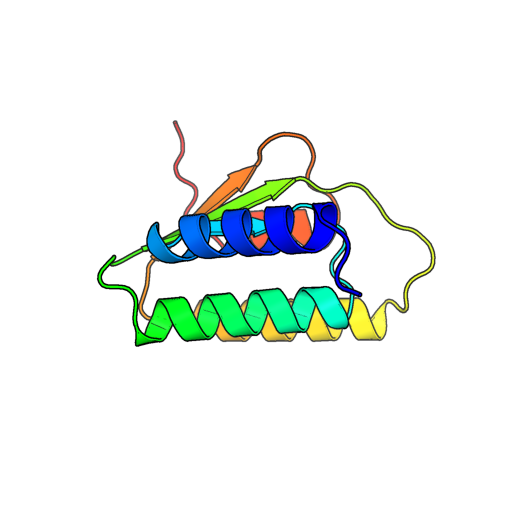N 1
ATOM 732 C CA . ILE A 1 87 ? -5.463 -3.973 5.862 1.00 90.62 87 ILE A CA 1
ATOM 733 C C . ILE A 1 87 ? -6.236 -4.908 4.940 1.00 90.62 87 ILE A C 1
ATOM 735 O O . ILE A 1 87 ? -6.032 -6.114 4.982 1.00 90.62 87 ILE A O 1
ATOM 739 N N . LYS A 1 88 ? -7.129 -4.357 4.119 1.00 90.69 88 LYS A N 1
ATOM 740 C CA . LYS A 1 88 ? -7.864 -5.092 3.082 1.00 90.69 88 LYS A CA 1
ATOM 741 C C . LYS A 1 88 ? -7.344 -4.674 1.721 1.00 90.69 88 LYS A C 1
ATOM 743 O O . LYS A 1 88 ? -7.170 -3.481 1.496 1.00 90.69 88 LYS A O 1
ATOM 748 N N . THR A 1 89 ? -7.143 -5.616 0.812 1.00 88.94 89 THR A N 1
ATOM 749 C CA . THR A 1 89 ? -6.646 -5.342 -0.542 1.00 88.94 89 THR A CA 1
ATOM 750 C C . THR A 1 89 ? -7.646 -5.833 -1.585 1.00 88.94 89 THR A C 1
ATOM 752 O O . THR A 1 89 ? -8.196 -6.926 -1.469 1.00 88.94 89 THR A O 1
ATOM 755 N N . TYR A 1 90 ? -7.887 -5.015 -2.609 1.00 87.88 90 TYR A N 1
ATOM 756 C CA . TYR A 1 90 ? -8.720 -5.345 -3.763 1.00 87.88 90 TYR A CA 1
ATOM 757 C C . TYR A 1 90 ? -7.971 -4.986 -5.036 1.00 87.88 90 TYR A C 1
ATOM 759 O O . TYR A 1 90 ? -7.709 -3.811 -5.287 1.00 87.88 90 TYR A O 1
ATOM 767 N N . THR A 1 91 ? -7.657 -5.979 -5.859 1.00 87.00 91 THR A N 1
ATOM 768 C CA . THR A 1 91 ? -7.078 -5.732 -7.181 1.00 87.00 91 THR A CA 1
ATOM 769 C C . THR A 1 91 ? -8.191 -5.414 -8.172 1.00 87.00 91 THR A C 1
ATOM 771 O O . THR A 1 91 ? -9.064 -6.243 -8.419 1.00 87.00 91 THR A O 1
ATOM 774 N N . ILE A 1 92 ? -8.165 -4.207 -8.735 1.00 84.62 92 ILE A N 1
ATOM 775 C CA . ILE A 1 92 ? -9.095 -3.736 -9.760 1.00 84.62 92 ILE A CA 1
ATOM 776 C C . ILE A 1 92 ? -8.290 -3.549 -11.047 1.00 84.62 92 ILE A C 1
ATOM 778 O O . ILE A 1 92 ? -7.764 -2.472 -11.311 1.00 84.62 92 ILE A O 1
ATOM 782 N N . GLY A 1 93 ? -8.176 -4.615 -11.840 1.00 82.00 93 GLY A N 1
ATOM 783 C CA . GLY A 1 93 ? -7.390 -4.626 -13.074 1.00 82.00 93 GLY A CA 1
ATOM 784 C C . GLY A 1 93 ? -6.123 -5.461 -12.933 1.00 82.00 93 GLY A C 1
ATOM 785 O O . GLY A 1 93 ? -6.197 -6.631 -12.557 1.00 82.00 93 GLY A O 1
ATOM 786 N N . LEU A 1 94 ? -4.976 -4.873 -13.266 1.00 80.62 94 LEU A N 1
ATOM 787 C CA . LEU A 1 94 ? -3.685 -5.558 -13.249 1.00 80.62 94 LEU A CA 1
ATOM 788 C C . LEU A 1 94 ? -2.876 -5.160 -12.012 1.00 80.62 94 LEU A C 1
ATOM 790 O O . LEU A 1 94 ? -2.965 -4.029 -11.543 1.00 80.62 94 LEU A O 1
ATOM 794 N N . ALA A 1 95 ? -2.087 -6.089 -11.482 1.00 81.69 95 ALA A N 1
ATOM 795 C CA . ALA A 1 95 ? -1.143 -5.827 -10.404 1.00 81.69 95 ALA A CA 1
ATOM 796 C C . ALA A 1 95 ? 0.148 -6.597 -10.680 1.00 81.69 95 ALA A C 1
ATOM 798 O O . ALA A 1 95 ? 0.150 -7.827 -10.643 1.00 81.69 95 ALA A O 1
ATOM 799 N N . TYR A 1 96 ? 1.223 -5.860 -10.942 1.00 80.62 96 TYR A N 1
ATOM 800 C CA . TYR A 1 96 ? 2.564 -6.395 -11.176 1.00 80.62 96 TYR A CA 1
ATOM 801 C C . TYR A 1 96 ? 3.532 -5.943 -10.076 1.00 80.62 96 TYR A C 1
ATOM 803 O O . TYR A 1 96 ? 3.226 -5.029 -9.304 1.00 80.62 96 TYR A O 1
ATOM 811 N N . ASP A 1 97 ? 4.688 -6.600 -10.001 1.00 82.56 97 ASP A N 1
ATOM 812 C CA . ASP A 1 97 ? 5.816 -6.248 -9.133 1.00 82.56 97 ASP A CA 1
ATOM 813 C C . ASP A 1 97 ? 5.416 -5.917 -7.678 1.00 82.56 97 ASP A C 1
ATOM 815 O O . ASP A 1 97 ? 4.775 -6.717 -6.989 1.00 82.56 97 ASP A O 1
ATOM 819 N N . GLU A 1 98 ? 5.780 -4.729 -7.184 1.00 80.50 98 GLU A N 1
ATOM 820 C CA . GLU A 1 98 ? 5.536 -4.300 -5.808 1.00 80.50 98 GLU A CA 1
ATOM 821 C C . GLU A 1 98 ? 4.047 -4.195 -5.490 1.00 80.50 98 GLU A C 1
ATOM 823 O O . GLU A 1 98 ? 3.648 -4.451 -4.358 1.00 80.50 98 GLU A O 1
ATOM 828 N N . ILE A 1 99 ? 3.205 -3.864 -6.472 1.00 83.88 99 ILE A N 1
ATOM 829 C CA . ILE A 1 99 ? 1.755 -3.759 -6.270 1.00 83.88 99 ILE A CA 1
ATOM 830 C C . ILE A 1 99 ? 1.174 -5.140 -5.956 1.00 83.88 99 ILE A C 1
ATOM 832 O O . ILE A 1 99 ? 0.306 -5.263 -5.089 1.00 83.88 99 ILE A O 1
ATOM 836 N N . MET A 1 100 ? 1.686 -6.194 -6.598 1.00 82.56 100 MET A N 1
ATOM 837 C CA . MET A 1 100 ? 1.302 -7.569 -6.276 1.00 82.56 100 MET A CA 1
ATOM 838 C C . MET A 1 100 ? 1.753 -7.958 -4.863 1.00 82.56 100 MET A C 1
ATOM 840 O O . MET A 1 100 ? 0.986 -8.591 -4.133 1.00 82.56 100 MET A O 1
ATOM 844 N N . VAL A 1 101 ? 2.950 -7.533 -4.444 1.00 83.44 101 VAL A N 1
ATOM 845 C CA . VAL A 1 101 ? 3.421 -7.747 -3.067 1.00 83.44 101 VAL A CA 1
ATOM 846 C C . VAL A 1 101 ? 2.500 -7.043 -2.073 1.00 83.44 101 VAL A C 1
ATOM 848 O O . VAL A 1 101 ? 2.042 -7.678 -1.128 1.00 83.44 101 VAL A O 1
ATOM 851 N N . ILE A 1 102 ? 2.140 -5.781 -2.321 1.00 82.94 102 ILE A N 1
ATOM 852 C CA . ILE A 1 102 ? 1.166 -5.040 -1.506 1.00 82.94 102 ILE A CA 1
ATOM 853 C C . ILE A 1 102 ? -0.162 -5.791 -1.410 1.00 82.94 102 ILE A C 1
ATOM 855 O O . ILE A 1 102 ? -0.712 -5.933 -0.318 1.00 82.94 102 ILE A O 1
ATOM 859 N N . GLY A 1 103 ? -0.649 -6.327 -2.530 1.00 83.38 103 GLY A N 1
ATOM 860 C CA . GLY A 1 103 ? -1.849 -7.161 -2.566 1.00 83.38 103 GLY A CA 1
ATOM 861 C C . GLY A 1 103 ? -1.764 -8.392 -1.674 1.00 83.38 103 GLY A C 1
ATOM 862 O O . GLY A 1 103 ? -2.756 -8.737 -1.033 1.00 83.38 103 GLY A O 1
ATOM 863 N N . GLY A 1 104 ? -0.587 -9.013 -1.590 1.00 81.69 104 GLY A N 1
ATOM 864 C CA . GLY A 1 104 ? -0.321 -10.171 -0.740 1.00 81.69 104 GLY A CA 1
ATOM 865 C C . GLY A 1 104 ? -0.231 -9.873 0.759 1.00 81.69 104 GLY A C 1
ATOM 866 O O . GLY A 1 104 ? -0.422 -10.794 1.547 1.00 81.69 104 GLY A O 1
ATOM 867 N N . ILE A 1 105 ? 0.037 -8.624 1.159 1.00 81.44 105 ILE A N 1
ATOM 868 C CA . ILE A 1 105 ? 0.163 -8.235 2.577 1.00 81.44 105 ILE A CA 1
ATOM 869 C C . ILE A 1 105 ? -1.213 -8.102 3.253 1.00 81.44 105 ILE A C 1
ATOM 871 O O . ILE A 1 105 ? -1.339 -8.339 4.452 1.00 81.44 105 ILE A O 1
ATOM 875 N N . GLY A 1 106 ? -2.242 -7.696 2.506 1.00 73.06 106 GLY A N 1
ATOM 876 C CA . GLY A 1 106 ? -3.587 -7.506 3.053 1.00 73.06 106 GLY A CA 1
ATOM 877 C C . GLY A 1 106 ? -4.291 -8.815 3.422 1.00 73.06 106 GLY A C 1
ATOM 878 O O . GLY A 1 106 ? -4.072 -9.856 2.800 1.00 73.06 106 GLY A O 1
ATOM 879 N N . ASP A 1 107 ? -5.214 -8.742 4.388 1.00 69.88 107 ASP A N 1
ATOM 880 C CA . ASP A 1 107 ? -6.207 -9.792 4.622 1.00 69.88 107 ASP A CA 1
ATOM 881 C C . ASP A 1 107 ? -7.016 -9.968 3.330 1.00 69.88 107 ASP A C 1
ATOM 883 O O . ASP A 1 107 ? -7.785 -9.083 2.931 1.00 69.88 107 ASP A O 1
ATOM 887 N N . LYS A 1 108 ? -6.838 -11.116 2.665 1.00 56.06 108 LYS A N 1
ATOM 888 C CA . LYS A 1 108 ? -7.593 -11.454 1.456 1.00 56.06 108 LYS A CA 1
ATOM 889 C C . LYS A 1 108 ? -9.069 -11.577 1.811 1.00 56.06 108 LYS A C 1
ATOM 891 O O . LYS A 1 108 ? -9.493 -12.543 2.444 1.00 56.06 108 LYS A O 1
ATOM 896 N N . VAL A 1 109 ? -9.863 -10.603 1.379 1.00 51.84 109 VAL A N 1
ATOM 897 C CA . VAL A 1 109 ? -11.319 -10.712 1.411 1.00 51.84 109 VAL A CA 1
ATOM 898 C C . VAL A 1 109 ? -11.731 -11.446 0.142 1.00 51.84 109 VAL A C 1
ATOM 900 O O . VAL A 1 109 ? -11.855 -10.840 -0.918 1.00 51.84 109 VAL A O 1
ATOM 903 N N . TYR A 1 110 ? -11.884 -12.766 0.242 1.00 44.78 110 TYR A N 1
ATOM 904 C CA . TYR A 1 110 ? -12.497 -13.555 -0.822 1.00 44.78 110 TYR A CA 1
ATOM 905 C C . TYR A 1 110 ? -13.975 -13.155 -0.912 1.00 44.78 110 TYR A C 1
ATOM 907 O O . TYR A 1 110 ? -14.711 -13.290 0.066 1.00 44.78 110 TYR A O 1
ATOM 915 N N . THR A 1 111 ? -14.370 -12.586 -2.051 1.00 39.62 111 THR A N 1
ATOM 916 C CA . THR A 1 111 ? -15.777 -12.469 -2.462 1.00 39.62 111 THR A CA 1
ATOM 917 C C . THR A 1 111 ? -16.321 -13.825 -2.861 1.00 39.62 111 THR A C 1
ATOM 919 O O . THR A 1 111 ? -15.583 -14.526 -3.592 1.00 39.62 111 THR A O 1
#

InterPro domains:
  IPR023562 Clp protease proteolytic subunit /Translocation-enhancing protein TepA [PF00574] (16-102)

Organism: NCBI:txid641309

Secondary structure (DSSP, 8-state):
---HHHHHHHHHHHHHHHTTEEEE-S---HHHHHHHHHHHHHHHHH--SSEEEEEEEE----SS-HHHHHHHHHHHHHHHHT-SSEEEEEEEEEE-HHHHHHHHHSEE---

Radius of gyration: 13.89 Å; chains: 1; bounding box: 33×42×31 Å

pLDDT: mean 78.13, std 13.8, range [39.62, 91.69]

Foldseek 3Di:
DQDPVNVVVVVVQVVQLLVLEDEAAEQDAPVVLVVVLVSLVCCLPPHPALEHEYEFHYDDDPDDDPVRSVVSLVVVLVSLVVRSHAYEYDYDYDADDSSVVVNVSHDYPDD

Sequence (111 aa):
MFDLISIQMWFHDSIIIERSSIFVSSYINDTYSRFLFSNLIYLNIFSKNNYITFFLNGGEKDGENQITRFNNLLTFYDLIQQSKKKIKTYTIGLAYDEIMVIGGIGDKVYT